Protein AF-A0A410RDP6-F1 (afdb_monomer_lite)

pLDDT: mean 96.13, std 4.35, range [76.94, 98.69]

Secondary structure (DSSP, 8-state):
--HHHHHHHHHHHHHHHHHHHHHHHHHHHHHHH-HHHHHHHHHHHHHS-TTSHHHHHHHHHHH-HHHHHHHHHHHHHHHHHHTTTHHHHHHHHHHHHT-

Foldseek 3Di:
DPPVVVVVVVVQQVLLVLLVVLLVVVLVVCVVVPVVVSVVSVVLPVVDDSSRSVVSLVVCCVVPVVVSVSSVVSSVVCCVPPVVPPVVVVVVVVVVVVD

Sequence (99 aa):
MDVKQIAKDTAKVMSSYLTYQAMRTVLAQLSETNPPVAYWLQSFSSKEKIQDGEAYLSALLQENPELAFRLMTVRQSLAEEVTEYLPEMVRSAIAQGNI

Organism: NCBI:txid2490860

Structure (mmCIF, N/CA/C/O backbone):
data_AF-A0A410RDP6-F1
#
_entry.id   AF-A0A410RDP6-F1
#
loop_
_atom_site.group_PDB
_atom_site.id
_atom_site.type_symbol
_atom_site.label_atom_id
_atom_site.label_alt_id
_atom_site.label_comp_id
_atom_site.label_asym_id
_atom_site.label_entity_id
_atom_site.label_seq_id
_atom_site.pdbx_PDB_ins_code
_atom_site.Cartn_x
_atom_site.Cartn_y
_atom_site.Cartn_z
_atom_site.occupancy
_atom_site.B_iso_or_equiv
_atom_site.auth_seq_id
_atom_site.auth_comp_id
_atom_site.auth_asym_id
_atom_site.auth_atom_id
_atom_site.pdbx_PDB_model_num
ATOM 1 N N . MET A 1 1 ? 6.757 -2.580 -29.030 1.00 76.94 1 MET A N 1
ATOM 2 C CA . MET A 1 1 ? 6.494 -2.694 -27.582 1.00 76.94 1 MET A CA 1
ATOM 3 C C . MET A 1 1 ? 6.159 -1.310 -27.064 1.00 76.94 1 MET A C 1
ATOM 5 O O . MET A 1 1 ? 6.983 -0.419 -27.228 1.00 76.94 1 MET A O 1
ATOM 9 N N . ASP A 1 2 ? 4.962 -1.105 -26.515 1.00 93.38 2 ASP A N 1
ATOM 10 C CA . ASP A 1 2 ? 4.609 0.180 -25.904 1.00 93.38 2 ASP A CA 1
ATOM 11 C C . ASP A 1 2 ? 5.156 0.227 -24.470 1.00 93.38 2 ASP A C 1
ATOM 13 O O . ASP A 1 2 ? 4.492 -0.148 -23.505 1.00 93.38 2 ASP A O 1
ATOM 17 N N . VAL A 1 3 ? 6.418 0.647 -24.350 1.00 95.31 3 VAL A N 1
ATOM 18 C CA . VAL A 1 3 ? 7.130 0.765 -23.065 1.00 95.31 3 VAL A CA 1
ATOM 19 C C . VAL A 1 3 ? 6.383 1.688 -22.102 1.00 95.31 3 VAL A C 1
ATOM 21 O O . VAL A 1 3 ? 6.380 1.452 -20.896 1.00 95.31 3 VAL A O 1
ATOM 24 N N . LYS A 1 4 ? 5.714 2.722 -22.625 1.00 95.44 4 LYS A N 1
ATOM 25 C CA . LYS A 1 4 ? 4.965 3.682 -21.815 1.00 95.44 4 LYS A CA 1
ATOM 26 C C . LYS A 1 4 ? 3.724 3.034 -21.211 1.00 95.44 4 LYS A C 1
ATOM 28 O O . LYS A 1 4 ? 3.437 3.275 -20.041 1.00 95.44 4 LYS A O 1
ATOM 33 N N . GLN A 1 5 ? 3.004 2.223 -21.983 1.00 96.38 5 GLN A N 1
ATOM 34 C CA . GLN A 1 5 ? 1.847 1.492 -21.472 1.00 96.38 5 GLN A CA 1
ATOM 35 C C . GLN A 1 5 ? 2.261 0.458 -20.418 1.00 96.38 5 GLN A C 1
ATOM 37 O O . GLN A 1 5 ? 1.699 0.450 -19.328 1.00 96.38 5 GLN A O 1
ATOM 42 N N . ILE A 1 6 ? 3.325 -0.310 -20.676 1.00 97.50 6 ILE A N 1
ATOM 43 C CA . ILE A 1 6 ? 3.863 -1.274 -19.702 1.00 97.50 6 ILE A CA 1
ATOM 44 C C . ILE A 1 6 ? 4.268 -0.570 -18.400 1.00 97.50 6 ILE A C 1
ATOM 46 O O . ILE A 1 6 ? 3.935 -1.042 -17.318 1.00 97.50 6 ILE A O 1
ATOM 50 N N . ALA A 1 7 ? 4.938 0.585 -18.478 1.00 96.62 7 ALA A N 1
ATOM 51 C CA . ALA A 1 7 ? 5.315 1.350 -17.290 1.00 96.62 7 ALA A CA 1
ATOM 52 C C . ALA A 1 7 ? 4.094 1.807 -16.470 1.00 96.62 7 ALA A C 1
ATOM 54 O O . ALA A 1 7 ? 4.123 1.742 -15.242 1.00 96.62 7 ALA A O 1
ATOM 55 N N . LYS A 1 8 ? 3.008 2.230 -17.132 1.00 97.31 8 LYS A N 1
ATOM 56 C CA . LYS A 1 8 ? 1.753 2.605 -16.458 1.00 97.31 8 LYS A CA 1
ATOM 57 C C . LYS A 1 8 ? 1.100 1.418 -15.758 1.00 97.31 8 LYS A C 1
ATOM 59 O O . LYS A 1 8 ? 0.687 1.547 -14.607 1.00 97.31 8 LYS A O 1
ATOM 64 N N . ASP A 1 9 ? 1.026 0.278 -16.434 1.00 96.62 9 ASP A N 1
ATOM 65 C CA . ASP A 1 9 ? 0.413 -0.927 -15.876 1.00 96.62 9 ASP A CA 1
ATOM 66 C C . ASP A 1 9 ? 1.223 -1.439 -14.674 1.00 96.62 9 ASP A C 1
ATOM 68 O O . ASP A 1 9 ? 0.656 -1.729 -13.619 1.00 96.62 9 ASP A O 1
ATOM 72 N N . THR A 1 10 ? 2.556 -1.422 -14.771 1.00 96.69 10 THR A N 1
ATOM 73 C CA . THR A 1 10 ? 3.458 -1.731 -13.651 1.00 96.69 10 THR A CA 1
ATOM 74 C C . THR A 1 10 ? 3.268 -0.765 -12.481 1.00 96.69 10 THR A C 1
ATOM 76 O O . THR A 1 10 ? 3.180 -1.207 -11.335 1.00 96.69 10 THR A O 1
ATOM 79 N N . ALA A 1 11 ? 3.140 0.541 -12.738 1.00 96.62 11 ALA A N 1
ATOM 80 C CA . ALA A 1 11 ? 2.895 1.527 -11.686 1.00 96.62 11 ALA A CA 1
ATOM 81 C C . ALA A 1 11 ? 1.565 1.275 -10.951 1.00 96.62 11 ALA A C 1
ATOM 83 O O . ALA A 1 11 ? 1.510 1.401 -9.726 1.00 96.62 11 ALA A O 1
ATOM 84 N N . LYS A 1 12 ? 0.510 0.849 -11.663 1.00 96.44 12 LYS A N 1
ATOM 85 C CA . LYS A 1 12 ? -0.775 0.473 -11.048 1.00 96.44 12 LYS A CA 1
ATOM 86 C C . LYS A 1 12 ? -0.630 -0.736 -10.117 1.00 96.44 12 LYS A C 1
ATOM 88 O O . LYS A 1 12 ? -1.161 -0.725 -9.002 1.00 96.44 12 LYS A O 1
ATOM 93 N N . VAL A 1 13 ? 0.109 -1.759 -10.551 1.00 96.56 13 VAL A N 1
ATOM 94 C CA . VAL A 1 13 ? 0.393 -2.948 -9.729 1.00 96.56 13 VAL A CA 1
ATOM 95 C C . VAL A 1 13 ? 1.192 -2.562 -8.486 1.00 96.56 13 VAL A C 1
ATOM 97 O O . VAL A 1 13 ? 0.819 -2.938 -7.376 1.00 96.56 13 VAL A O 1
ATOM 100 N N . MET A 1 14 ? 2.244 -1.758 -8.649 1.00 97.00 14 MET A N 1
ATOM 101 C CA . MET A 1 14 ? 3.056 -1.275 -7.531 1.00 97.00 14 MET A CA 1
ATOM 102 C C . MET A 1 14 ? 2.235 -0.465 -6.527 1.00 97.00 14 MET A C 1
ATOM 104 O O . MET A 1 14 ? 2.336 -0.708 -5.329 1.00 97.00 14 MET A O 1
ATOM 108 N N . SER A 1 15 ? 1.387 0.453 -6.992 1.00 97.19 15 SER A N 1
ATOM 109 C CA . SER A 1 15 ? 0.516 1.251 -6.121 1.00 97.19 15 SER A CA 1
ATOM 110 C C . SER A 1 15 ? -0.448 0.377 -5.303 1.00 97.19 15 SER A C 1
ATOM 112 O O . SER A 1 15 ? -0.599 0.566 -4.090 1.00 97.19 15 SER A O 1
ATOM 114 N N . SER A 1 16 ? -1.035 -0.650 -5.926 1.00 97.25 16 SER A N 1
ATOM 115 C CA . SER A 1 16 ? -1.901 -1.608 -5.223 1.00 97.25 16 SER A CA 1
ATOM 116 C C . SER A 1 16 ? -1.116 -2.433 -4.200 1.00 97.25 16 SER A C 1
ATOM 118 O O . SER A 1 16 ? -1.559 -2.609 -3.066 1.00 97.25 16 SER A O 1
ATOM 120 N N . TYR A 1 17 ? 0.099 -2.864 -4.548 1.00 97.06 17 TYR A N 1
ATOM 121 C CA . TYR A 1 17 ? 0.964 -3.590 -3.622 1.00 97.06 17 TYR A CA 1
ATOM 122 C C . TYR A 1 17 ? 1.413 -2.732 -2.429 1.00 97.06 17 TYR A C 1
ATOM 124 O O . TYR A 1 17 ? 1.403 -3.206 -1.295 1.00 97.06 17 TYR A O 1
ATOM 132 N N . LEU A 1 18 ? 1.734 -1.454 -2.645 1.00 97.94 18 LEU A N 1
ATOM 133 C CA . LEU A 1 18 ? 2.047 -0.521 -1.558 1.00 97.94 18 LEU A CA 1
ATOM 134 C C . LEU A 1 18 ? 0.831 -0.237 -0.671 1.00 97.94 18 LEU A C 1
ATOM 136 O O . LEU A 1 18 ? 0.983 -0.076 0.537 1.00 97.94 18 LEU A O 1
ATOM 140 N N . THR A 1 19 ? -0.381 -0.264 -1.228 1.00 98.31 19 THR A N 1
ATOM 141 C CA . THR A 1 19 ? -1.621 -0.194 -0.437 1.00 98.31 19 THR A CA 1
ATOM 142 C C . THR A 1 19 ? -1.771 -1.423 0.468 1.00 98.31 19 THR A C 1
ATOM 144 O O . THR A 1 19 ? -2.098 -1.287 1.647 1.00 98.31 19 THR A O 1
ATOM 147 N N . TYR A 1 20 ? -1.451 -2.620 -0.035 1.00 97.44 20 TYR A N 1
ATOM 148 C CA . TYR A 1 20 ? -1.386 -3.830 0.789 1.00 97.44 20 TYR A CA 1
ATOM 149 C C . TYR A 1 20 ? -0.320 -3.734 1.889 1.00 97.44 20 TYR A C 1
ATOM 151 O O . TYR A 1 20 ? -0.602 -4.064 3.042 1.00 97.44 20 TYR A O 1
ATOM 159 N N . GLN A 1 21 ? 0.880 -3.241 1.571 1.00 98.06 21 GLN A N 1
ATOM 160 C CA . GLN A 1 21 ? 1.933 -3.039 2.573 1.00 98.06 21 GLN A CA 1
ATOM 161 C C . GLN A 1 21 ? 1.510 -2.030 3.648 1.00 98.06 21 GLN A C 1
ATOM 163 O O . GLN A 1 21 ? 1.682 -2.295 4.835 1.00 98.06 21 GLN A O 1
ATOM 168 N N . ALA A 1 22 ? 0.857 -0.931 3.266 1.00 98.38 22 ALA A N 1
ATOM 169 C CA . ALA A 1 22 ? 0.309 0.033 4.215 1.00 98.38 22 ALA A CA 1
ATOM 170 C C . ALA A 1 22 ? -0.737 -0.595 5.147 1.00 98.38 22 ALA A C 1
ATOM 172 O O . ALA A 1 22 ? -0.683 -0.383 6.359 1.00 98.38 22 ALA A O 1
ATOM 173 N N . MET A 1 23 ? -1.647 -1.416 4.608 1.00 97.81 23 MET A N 1
ATOM 174 C CA . MET A 1 23 ? -2.606 -2.179 5.413 1.00 97.81 23 MET A CA 1
ATOM 175 C C . MET A 1 23 ? -1.889 -3.078 6.427 1.00 97.81 23 MET A C 1
ATOM 177 O O . MET A 1 23 ? -2.238 -3.058 7.606 1.00 97.81 23 MET A O 1
ATOM 181 N N . ARG A 1 24 ? -0.855 -3.817 6.004 1.00 97.75 24 ARG A N 1
ATOM 182 C CA . ARG A 1 24 ? -0.062 -4.691 6.885 1.00 97.75 24 ARG A CA 1
ATOM 183 C C . ARG A 1 24 ? 0.630 -3.908 8.002 1.00 97.75 24 ARG A C 1
ATOM 185 O O . ARG A 1 24 ? 0.592 -4.349 9.150 1.00 97.75 24 ARG A O 1
ATOM 192 N N . THR A 1 25 ? 1.208 -2.752 7.684 1.00 98.25 25 THR A N 1
ATOM 193 C CA . THR A 1 25 ? 1.845 -1.856 8.660 1.00 98.25 25 THR A CA 1
ATOM 194 C C . THR A 1 25 ? 0.838 -1.343 9.685 1.00 98.25 25 THR A C 1
ATOM 196 O O . THR A 1 25 ? 1.072 -1.436 10.889 1.00 98.25 25 THR A O 1
ATOM 199 N N . VAL A 1 26 ? -0.316 -0.851 9.229 1.00 98.25 26 VAL A 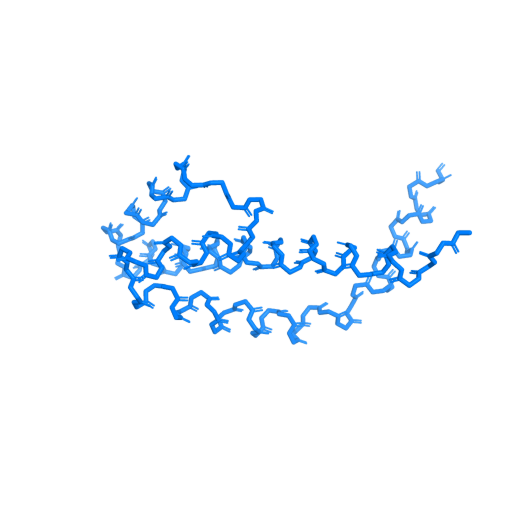N 1
ATOM 200 C CA . VAL A 1 26 ? -1.373 -0.346 10.118 1.00 98.25 26 VAL A CA 1
ATOM 201 C C . VAL A 1 26 ? -1.953 -1.465 10.979 1.00 98.25 26 VAL A C 1
ATOM 203 O O . VAL A 1 26 ? -2.170 -1.262 12.172 1.00 98.25 26 VAL A O 1
ATOM 206 N N . LEU A 1 27 ? -2.149 -2.658 10.415 1.00 98.19 27 LEU A N 1
ATOM 207 C CA . LEU A 1 27 ? -2.618 -3.827 11.151 1.00 98.19 27 LEU A CA 1
ATOM 208 C C . LEU A 1 27 ? -1.654 -4.214 12.280 1.00 98.19 27 LEU A C 1
ATOM 210 O O . LEU A 1 27 ? -2.108 -4.483 13.391 1.00 98.19 27 LEU A O 1
ATOM 214 N N . ALA A 1 28 ? -0.343 -4.211 12.024 1.00 98.38 28 ALA A N 1
ATOM 215 C CA . ALA A 1 28 ? 0.665 -4.492 13.046 1.00 98.38 28 ALA A CA 1
ATOM 216 C C . ALA A 1 28 ? 0.607 -3.458 14.184 1.00 98.38 28 ALA A C 1
ATOM 218 O O . ALA A 1 28 ? 0.457 -3.829 15.345 1.00 98.38 28 ALA A O 1
ATOM 219 N N . GLN A 1 29 ? 0.588 -2.165 13.845 1.00 98.19 29 GLN A N 1
ATOM 220 C CA . GLN A 1 29 ? 0.470 -1.081 14.829 1.00 98.19 29 GLN A CA 1
ATOM 221 C C . GLN A 1 29 ? -0.814 -1.193 15.669 1.00 98.19 29 GLN A C 1
ATOM 223 O O . GLN A 1 29 ? -0.801 -0.980 16.880 1.00 98.19 29 GLN A O 1
ATOM 228 N N . LEU A 1 30 ? -1.946 -1.521 15.040 1.00 98.38 30 LEU A N 1
ATOM 229 C CA . LEU A 1 30 ? -3.221 -1.721 15.733 1.00 98.38 30 LEU A CA 1
ATOM 230 C C . LEU A 1 30 ? -3.221 -2.982 16.594 1.00 98.38 30 LEU A C 1
ATOM 232 O O . LEU A 1 30 ? -3.861 -2.991 17.635 1.00 98.38 30 LEU A O 1
ATOM 236 N N . SER A 1 31 ? -2.510 -4.035 16.201 1.00 97.88 31 SER A N 1
ATOM 237 C CA . SER A 1 31 ? -2.435 -5.260 17.007 1.00 97.88 31 SER A CA 1
ATOM 238 C C . SER A 1 31 ? -1.787 -5.000 18.369 1.00 97.88 31 SER A C 1
ATOM 240 O O . SER A 1 31 ? -2.130 -5.660 19.345 1.00 97.88 31 SER A O 1
ATOM 242 N N . GLU A 1 32 ? -0.903 -4.005 18.447 1.00 97.94 32 GLU A N 1
ATOM 243 C CA . GLU A 1 32 ? -0.254 -3.575 19.687 1.00 97.94 32 GLU A CA 1
ATOM 244 C C . GLU A 1 32 ? -1.070 -2.524 20.457 1.00 97.94 32 GLU A C 1
ATOM 246 O O . GLU A 1 32 ? -1.080 -2.525 21.685 1.00 97.94 32 GLU A O 1
ATOM 251 N N . THR A 1 33 ? -1.762 -1.623 19.751 1.00 98.06 33 THR A N 1
ATOM 252 C CA . THR A 1 33 ? -2.390 -0.431 20.359 1.00 98.06 33 THR A CA 1
ATOM 253 C C . THR A 1 33 ? -3.907 -0.521 20.519 1.00 98.06 33 THR A C 1
ATOM 255 O O . THR A 1 33 ? -4.471 0.100 21.417 1.00 98.06 33 THR A O 1
ATOM 258 N N . ASN A 1 34 ? -4.587 -1.275 19.656 1.00 97.94 34 ASN A N 1
ATOM 259 C CA . ASN A 1 34 ? -6.038 -1.451 19.650 1.00 97.94 34 ASN A CA 1
ATOM 260 C C . ASN A 1 34 ? -6.442 -2.794 18.987 1.00 97.94 34 ASN A C 1
ATOM 262 O O . ASN A 1 34 ? -6.920 -2.813 17.843 1.00 97.94 34 ASN A O 1
ATOM 266 N N . PRO A 1 35 ? -6.262 -3.932 19.691 1.00 97.88 35 PRO A N 1
ATOM 267 C CA . PRO A 1 35 ? -6.492 -5.268 19.134 1.00 97.88 35 PRO A CA 1
ATOM 268 C C . PRO A 1 35 ? -7.895 -5.507 18.540 1.00 97.88 35 PRO A C 1
ATOM 270 O O . PRO A 1 35 ? -7.982 -6.155 17.495 1.00 97.88 35 PRO A O 1
ATOM 273 N N . PRO A 1 36 ? -9.001 -4.984 19.116 1.00 98.06 36 PRO A N 1
ATOM 274 C CA . PRO A 1 36 ? -10.325 -5.117 18.503 1.00 98.06 36 PRO A CA 1
ATOM 275 C C . PRO A 1 36 ? -10.414 -4.503 17.100 1.00 98.06 36 PRO A C 1
ATOM 277 O O . PRO A 1 36 ? -10.973 -5.116 16.190 1.00 98.06 36 PRO A O 1
ATOM 280 N N . VAL A 1 37 ? -9.825 -3.320 16.896 1.00 98.00 37 VAL A N 1
ATOM 281 C CA . VAL A 1 37 ? -9.806 -2.664 15.578 1.00 98.00 37 VAL A CA 1
ATOM 282 C C . VAL A 1 37 ? -8.878 -3.405 14.616 1.00 98.00 37 VAL A C 1
ATOM 284 O O . VAL A 1 37 ? -9.204 -3.533 13.437 1.00 98.00 37 VAL A O 1
ATOM 287 N N . ALA A 1 38 ? -7.766 -3.960 15.106 1.00 98.25 38 ALA A N 1
ATOM 288 C CA . ALA A 1 38 ? -6.899 -4.823 14.304 1.00 98.25 38 ALA A CA 1
ATOM 289 C C . ALA A 1 38 ? -7.660 -6.047 13.768 1.00 98.25 38 ALA A C 1
ATOM 291 O O . ALA A 1 38 ? -7.621 -6.332 12.571 1.00 98.25 38 ALA A O 1
ATOM 292 N N . TYR A 1 39 ? -8.413 -6.729 14.635 1.00 97.81 39 TYR A N 1
ATOM 293 C CA . TYR A 1 39 ? -9.234 -7.875 14.246 1.00 97.81 39 TYR A CA 1
ATOM 294 C C . TYR A 1 39 ? -10.306 -7.498 13.214 1.00 97.81 39 TYR A C 1
ATOM 296 O O . TYR A 1 39 ? -10.525 -8.230 12.243 1.00 97.81 39 TYR A O 1
ATOM 304 N N . TRP A 1 40 ? -10.947 -6.338 13.383 1.00 98.06 40 TRP A N 1
ATOM 305 C CA . TRP A 1 40 ? -11.907 -5.823 12.408 1.00 98.06 40 TRP A CA 1
ATOM 306 C C . TRP A 1 40 ? -11.247 -5.564 11.047 1.00 98.06 40 TRP A C 1
ATOM 308 O O . TRP A 1 40 ? -11.732 -6.065 10.034 1.00 98.06 40 TRP A O 1
ATOM 318 N N . LEU A 1 41 ? -10.102 -4.870 11.020 1.00 97.31 41 LEU A N 1
ATOM 319 C CA . LEU A 1 41 ? -9.366 -4.569 9.786 1.00 97.31 41 LEU A CA 1
ATOM 320 C C . LEU A 1 41 ? -8.904 -5.846 9.075 1.00 97.31 41 LEU A C 1
ATOM 322 O O . LEU A 1 41 ? -9.011 -5.950 7.852 1.00 97.31 41 LEU A O 1
ATOM 326 N N . GLN A 1 42 ? -8.426 -6.837 9.831 1.00 96.06 42 GLN A N 1
ATOM 327 C CA . GLN A 1 42 ? -8.066 -8.147 9.292 1.00 96.06 42 GLN A CA 1
ATOM 328 C C . GLN A 1 42 ? -9.281 -8.845 8.670 1.00 96.06 42 GLN A C 1
ATOM 330 O O . GLN A 1 42 ? -9.194 -9.373 7.561 1.00 96.06 42 GLN A O 1
ATOM 335 N N . SER A 1 43 ? -10.421 -8.822 9.363 1.00 95.88 43 SER A N 1
ATOM 336 C CA . SER A 1 43 ? -11.663 -9.437 8.893 1.00 95.88 43 SER A CA 1
ATOM 337 C C . SER A 1 43 ? -12.186 -8.763 7.624 1.00 95.88 43 SER A C 1
ATOM 339 O O . SER A 1 43 ? -12.533 -9.462 6.672 1.00 95.88 43 SER A O 1
ATOM 341 N N . PHE A 1 44 ? -12.182 -7.429 7.572 1.00 96.19 44 PHE A N 1
ATOM 342 C CA . PHE A 1 44 ? -12.506 -6.648 6.375 1.00 96.19 44 PHE A CA 1
ATOM 343 C C . PHE A 1 44 ? -11.587 -7.032 5.202 1.00 96.19 44 PHE A C 1
ATOM 345 O O . PHE A 1 44 ? -12.055 -7.455 4.146 1.00 96.19 44 PHE A O 1
ATOM 352 N N . SER A 1 45 ? -10.270 -7.022 5.434 1.00 93.88 45 SER A N 1
ATOM 353 C CA . SER A 1 45 ? -9.253 -7.320 4.412 1.00 93.88 45 SER A CA 1
ATOM 354 C C . SER A 1 45 ? -9.263 -8.769 3.916 1.00 93.88 45 SER A C 1
ATOM 356 O O . SER A 1 45 ? -8.713 -9.058 2.859 1.00 93.88 45 SER A O 1
ATOM 358 N N . SER A 1 46 ? -9.844 -9.700 4.677 1.00 90.44 46 SER A N 1
ATOM 359 C CA . SER A 1 46 ? -10.003 -11.097 4.249 1.00 90.44 46 SER A CA 1
ATOM 360 C C . SER A 1 46 ? -11.163 -11.300 3.269 1.00 90.44 46 SER A C 1
ATOM 362 O O . SER A 1 46 ? -11.156 -12.263 2.503 1.00 90.44 46 SER A O 1
ATOM 364 N N . LYS A 1 47 ? -12.156 -10.402 3.294 1.00 84.50 47 LYS A N 1
ATOM 365 C CA . LYS A 1 47 ? -13.342 -10.441 2.430 1.00 84.50 47 LYS A CA 1
ATOM 366 C C . LYS A 1 47 ? -13.132 -9.615 1.166 1.00 84.50 47 LYS A C 1
ATOM 368 O O . LYS A 1 47 ? -13.479 -10.066 0.077 1.00 84.50 47 LYS A O 1
ATOM 373 N N . GLU A 1 48 ? -12.528 -8.439 1.317 1.00 78.69 48 GLU A N 1
ATOM 374 C CA . GLU A 1 48 ? -12.259 -7.522 0.215 1.00 78.69 48 GLU A CA 1
ATOM 375 C C . GLU A 1 48 ? -10.953 -7.863 -0.509 1.00 78.69 48 GLU A C 1
ATOM 377 O O . GLU A 1 48 ? -9.897 -8.062 0.095 1.00 78.69 48 GLU A O 1
ATOM 382 N N . LYS A 1 49 ? -10.997 -7.912 -1.845 1.00 77.94 49 LYS A N 1
ATOM 383 C CA . LYS A 1 49 ? -9.807 -8.204 -2.652 1.00 77.94 49 LYS A CA 1
ATOM 384 C C . LYS A 1 49 ? -8.904 -6.978 -2.728 1.00 77.94 49 LYS A C 1
ATOM 386 O O . LYS A 1 49 ? -9.121 -6.094 -3.547 1.00 77.94 49 LYS A O 1
ATOM 391 N N . ILE A 1 50 ? -7.795 -6.999 -1.995 1.00 81.06 50 ILE A N 1
ATOM 392 C CA . ILE A 1 50 ? -6.768 -5.941 -2.042 1.00 81.06 50 ILE A CA 1
ATOM 393 C C . ILE A 1 50 ? -5.945 -5.896 -3.348 1.00 81.06 50 ILE A C 1
ATOM 395 O O . ILE A 1 50 ? -4.989 -5.135 -3.467 1.00 81.06 50 ILE A O 1
ATOM 399 N N . GLN A 1 51 ? -6.294 -6.723 -4.340 1.00 83.38 51 GLN A N 1
ATOM 400 C CA . GLN A 1 51 ? -5.633 -6.750 -5.650 1.00 83.38 51 GLN A CA 1
ATOM 401 C C . GLN A 1 51 ? -5.780 -5.420 -6.400 1.00 83.38 51 GLN A C 1
ATOM 403 O O . GLN A 1 51 ? -4.872 -5.040 -7.135 1.00 83.38 51 GLN A O 1
ATOM 408 N N . ASP A 1 52 ? -6.899 -4.718 -6.198 1.00 92.81 52 ASP A N 1
ATOM 409 C CA . ASP A 1 52 ? -7.078 -3.334 -6.629 1.00 92.81 52 ASP A CA 1
ATOM 410 C C . ASP A 1 52 ? -7.081 -2.434 -5.387 1.00 92.81 52 ASP A C 1
ATOM 412 O O . ASP A 1 52 ? -8.051 -2.395 -4.625 1.00 92.81 52 ASP A O 1
ATOM 416 N N . GLY A 1 53 ? -5.960 -1.742 -5.158 1.00 94.75 53 GLY A N 1
ATOM 417 C CA . GLY A 1 53 ? -5.779 -0.910 -3.969 1.00 94.75 53 GLY A CA 1
ATOM 418 C C . GLY A 1 53 ? -6.757 0.266 -3.892 1.00 94.75 53 GLY A C 1
ATOM 419 O O . GLY A 1 53 ? -7.167 0.642 -2.796 1.00 94.75 53 GLY A O 1
ATOM 420 N N . GLU A 1 54 ? -7.173 0.820 -5.033 1.00 96.06 54 GLU A N 1
ATOM 421 C CA . GLU A 1 54 ? -8.108 1.952 -5.069 1.00 96.06 54 GLU A CA 1
ATOM 422 C C . GLU A 1 54 ? -9.535 1.502 -4.749 1.00 96.06 54 GLU A C 1
ATOM 424 O O . GLU A 1 54 ? -10.236 2.152 -3.967 1.00 96.06 54 GLU A O 1
ATOM 429 N N . ALA A 1 55 ? -9.956 0.357 -5.296 1.00 95.56 55 ALA A N 1
ATOM 430 C CA . ALA A 1 55 ? -11.248 -0.236 -4.959 1.00 95.56 55 ALA A CA 1
ATOM 431 C C . ALA A 1 55 ? -11.314 -0.616 -3.471 1.00 95.56 55 ALA A C 1
ATOM 433 O O . ALA A 1 55 ? -12.291 -0.292 -2.795 1.00 95.56 55 ALA A O 1
ATOM 434 N N . TYR A 1 56 ? -10.244 -1.221 -2.945 1.00 97.12 56 TYR A N 1
ATOM 435 C CA . TYR A 1 56 ? -10.123 -1.569 -1.529 1.00 97.12 56 TYR A CA 1
ATOM 436 C C . TYR A 1 56 ? -10.252 -0.340 -0.613 1.00 97.12 56 TYR A C 1
ATOM 438 O O . TYR A 1 56 ? -11.027 -0.362 0.342 1.00 97.12 56 TYR A O 1
ATOM 446 N N . LEU A 1 57 ? -9.538 0.755 -0.907 1.00 97.44 57 LEU A N 1
ATOM 447 C CA . LEU A 1 57 ? -9.636 1.988 -0.116 1.00 97.44 57 LEU A CA 1
ATOM 448 C C . LEU A 1 57 ? -11.012 2.640 -0.223 1.00 97.44 57 LEU A C 1
ATOM 450 O O . LEU A 1 57 ? -11.495 3.185 0.764 1.00 97.44 57 LEU A O 1
ATOM 454 N N . SER A 1 58 ? -11.647 2.568 -1.392 1.00 97.25 58 SER A N 1
ATOM 455 C CA . SER A 1 58 ? -13.001 3.091 -1.590 1.00 97.25 58 SER A CA 1
ATOM 456 C C . SER A 1 58 ? -14.027 2.332 -0.747 1.00 97.25 58 SER A C 1
ATOM 458 O O . SER A 1 58 ? -14.875 2.962 -0.120 1.00 97.25 58 SER A O 1
ATOM 460 N N . ALA A 1 59 ? -13.928 1.000 -0.681 1.00 97.12 59 ALA A N 1
ATOM 461 C CA . ALA A 1 59 ? -14.762 0.179 0.196 1.00 97.12 59 ALA A CA 1
ATOM 462 C C . ALA A 1 59 ? -14.474 0.471 1.679 1.00 97.12 59 ALA A C 1
ATOM 464 O O . ALA A 1 59 ? -15.395 0.697 2.463 1.00 97.12 59 ALA A O 1
ATOM 465 N N . LEU A 1 60 ? -13.194 0.570 2.056 1.00 97.56 60 LEU A N 1
ATOM 466 C CA . LEU A 1 60 ? -12.801 0.876 3.431 1.00 97.56 60 LEU A CA 1
ATOM 467 C C . LEU A 1 60 ? -13.292 2.259 3.869 1.00 97.56 60 LEU A C 1
ATOM 469 O O . LEU A 1 60 ? -13.728 2.414 5.001 1.00 97.56 60 LEU A O 1
ATOM 473 N N . LEU A 1 61 ? -13.266 3.253 2.980 1.00 98.00 61 LEU A N 1
ATOM 474 C CA . LEU A 1 61 ? -13.748 4.606 3.254 1.00 98.00 61 LEU A CA 1
ATOM 475 C C . LEU A 1 61 ? -15.254 4.636 3.551 1.00 98.00 61 LEU A C 1
ATOM 477 O O . LEU A 1 61 ? -15.695 5.484 4.320 1.00 98.00 61 LEU A O 1
ATOM 481 N N . GLN A 1 62 ? -16.036 3.721 2.971 1.00 97.69 62 GLN A N 1
ATOM 482 C CA . GLN A 1 62 ? -17.475 3.624 3.234 1.00 97.69 62 GLN A CA 1
ATOM 483 C C . GLN A 1 62 ? -17.776 3.023 4.612 1.00 97.69 62 GLN A C 1
ATOM 485 O O . GLN A 1 62 ? -18.728 3.451 5.261 1.00 97.69 62 GLN A O 1
ATOM 490 N N . GLU A 1 63 ? -16.976 2.056 5.068 1.00 97.56 63 GLU A N 1
ATOM 491 C CA . GLU A 1 63 ? -17.200 1.377 6.352 1.00 97.56 63 GLU A CA 1
ATOM 492 C C . GLU A 1 63 ? -16.472 2.038 7.529 1.00 97.56 63 GLU A C 1
ATOM 494 O O . GLU A 1 63 ? -17.012 2.131 8.631 1.00 97.56 63 GLU A O 1
ATOM 499 N N . ASN A 1 64 ? -15.238 2.492 7.314 1.00 97.69 64 ASN A N 1
ATOM 500 C CA . ASN A 1 64 ? -14.389 3.097 8.331 1.00 97.69 64 ASN A CA 1
ATOM 501 C C . ASN A 1 64 ? -13.468 4.178 7.724 1.00 97.69 64 ASN A C 1
ATOM 503 O O . ASN A 1 64 ? -12.311 3.904 7.373 1.00 97.69 64 ASN A O 1
ATOM 507 N N . PRO A 1 65 ? -13.955 5.431 7.633 1.00 97.94 65 PRO A N 1
ATOM 508 C CA . PRO A 1 65 ? -13.201 6.533 7.045 1.00 97.94 65 PRO A CA 1
ATOM 509 C C . PRO A 1 65 ? -11.855 6.808 7.717 1.00 97.94 65 PRO A C 1
ATOM 511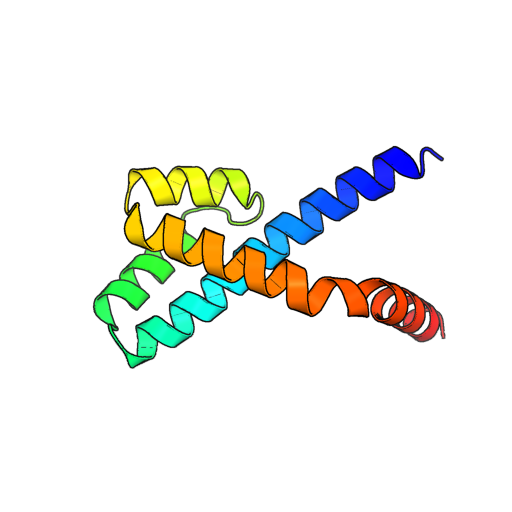 O O . PRO A 1 65 ? -10.878 7.121 7.040 1.00 97.94 65 PRO A O 1
ATOM 514 N N . GLU A 1 66 ? -11.780 6.671 9.042 1.00 98.06 66 GLU A N 1
ATOM 515 C CA . GLU A 1 66 ? -10.555 6.927 9.801 1.00 98.06 66 GLU A CA 1
ATOM 516 C C . GLU A 1 66 ? -9.432 5.966 9.388 1.00 98.06 66 GLU A C 1
ATOM 518 O O . GLU A 1 66 ? -8.311 6.396 9.097 1.00 98.06 66 GLU A O 1
ATOM 523 N N . LEU A 1 67 ? -9.737 4.667 9.286 1.00 98.12 67 LEU A N 1
ATOM 524 C CA . LEU A 1 67 ? -8.769 3.676 8.818 1.00 98.12 67 LEU A CA 1
ATOM 525 C C . LEU A 1 67 ? -8.394 3.892 7.352 1.00 98.12 67 LEU A C 1
ATOM 527 O O . LEU A 1 67 ? -7.218 3.757 7.013 1.00 98.12 67 LEU A O 1
ATOM 531 N N . ALA A 1 68 ? -9.348 4.265 6.495 1.00 98.38 68 ALA A N 1
ATOM 532 C CA . ALA A 1 68 ? -9.058 4.576 5.098 1.00 98.38 68 ALA A CA 1
ATOM 533 C C . ALA A 1 68 ? -8.042 5.720 4.973 1.00 98.38 68 ALA A C 1
ATOM 535 O O . ALA A 1 68 ? -7.021 5.557 4.302 1.00 98.38 68 ALA A O 1
ATOM 536 N N . PHE A 1 69 ? -8.258 6.837 5.675 1.00 98.69 69 PHE A N 1
ATOM 537 C CA . PHE A 1 69 ? -7.317 7.960 5.667 1.00 98.69 69 PHE A CA 1
ATOM 538 C C . PHE A 1 69 ? -5.956 7.577 6.242 1.00 98.69 69 PHE A C 1
ATOM 540 O O . PHE A 1 69 ? -4.926 7.926 5.665 1.00 98.69 69 PHE A O 1
ATOM 547 N N . ARG A 1 70 ? -5.924 6.795 7.328 1.00 98.44 70 ARG A N 1
ATOM 548 C CA . ARG A 1 70 ? -4.663 6.294 7.887 1.00 98.44 70 ARG A CA 1
ATOM 549 C C . ARG A 1 70 ? -3.880 5.468 6.865 1.00 98.44 70 ARG A C 1
ATOM 551 O O . ARG A 1 70 ? -2.675 5.667 6.724 1.00 98.44 70 ARG A O 1
ATOM 558 N N . LEU A 1 71 ? -4.542 4.573 6.130 1.00 98.19 71 LEU A N 1
ATOM 559 C CA . LEU A 1 71 ? -3.897 3.776 5.083 1.00 98.19 71 LEU A CA 1
ATOM 560 C C . LEU A 1 71 ? -3.422 4.643 3.909 1.00 98.19 71 LEU A C 1
ATOM 562 O O . LEU A 1 71 ? -2.347 4.378 3.373 1.00 98.19 71 LEU A O 1
ATOM 566 N N . MET A 1 72 ? -4.177 5.678 3.528 1.00 98.62 72 MET A N 1
ATOM 567 C CA . MET A 1 72 ? -3.772 6.628 2.484 1.00 98.62 72 MET A CA 1
ATOM 568 C C . MET A 1 72 ? -2.489 7.380 2.859 1.00 98.62 72 MET A C 1
ATOM 570 O O . MET A 1 72 ? -1.586 7.489 2.032 1.00 98.62 72 MET A O 1
ATOM 574 N N . THR A 1 73 ? -2.364 7.826 4.110 1.00 98.69 73 THR A N 1
ATOM 575 C CA . THR A 1 73 ? -1.141 8.477 4.599 1.00 98.69 73 THR A CA 1
ATOM 576 C C . THR A 1 73 ? 0.036 7.507 4.622 1.00 98.69 73 THR A C 1
ATOM 578 O O . THR A 1 73 ? 1.110 7.817 4.109 1.00 98.69 73 THR A O 1
ATOM 581 N N . VAL A 1 74 ? -0.160 6.302 5.170 1.00 98.62 74 VAL A N 1
ATOM 582 C CA . VAL A 1 74 ? 0.921 5.310 5.275 1.00 98.62 74 VAL A CA 1
ATOM 583 C C . VAL A 1 74 ? 1.387 4.852 3.893 1.00 98.62 74 VAL A C 1
ATOM 585 O O . VAL A 1 74 ? 2.588 4.774 3.662 1.00 98.62 74 VAL A O 1
ATOM 588 N N . ARG A 1 75 ? 0.482 4.590 2.938 1.00 98.44 75 ARG A N 1
ATOM 589 C CA . ARG A 1 75 ? 0.895 4.171 1.585 1.00 98.44 75 ARG A CA 1
ATOM 590 C C . ARG A 1 75 ? 1.646 5.269 0.835 1.00 98.44 75 ARG A C 1
ATOM 592 O O . ARG A 1 75 ? 2.501 4.941 0.018 1.00 98.44 75 ARG A O 1
ATOM 599 N N . GLN A 1 76 ? 1.324 6.540 1.091 1.00 98.62 76 GLN A N 1
ATOM 600 C CA . GLN A 1 76 ? 2.038 7.666 0.498 1.00 98.62 76 GLN A CA 1
ATOM 601 C C . GLN A 1 76 ? 3.468 7.746 1.044 1.00 98.62 76 GLN A C 1
ATOM 603 O O . GLN A 1 76 ? 4.399 7.751 0.247 1.00 98.62 76 GLN A O 1
ATOM 608 N N . SER A 1 77 ? 3.644 7.714 2.370 1.00 98.31 77 SER A N 1
ATOM 609 C CA . SER A 1 77 ? 4.978 7.685 2.998 1.00 98.31 77 SER A CA 1
ATOM 610 C C . SER A 1 77 ? 5.795 6.484 2.515 1.00 98.31 77 SER A C 1
ATOM 612 O O . SER A 1 77 ? 6.930 6.652 2.085 1.00 98.31 77 SER A O 1
ATOM 614 N N . LEU A 1 78 ? 5.192 5.289 2.440 1.00 98.06 78 LEU A N 1
ATOM 615 C CA . LEU A 1 78 ? 5.865 4.122 1.865 1.00 98.06 78 LEU A CA 1
ATOM 616 C C . LEU A 1 78 ? 6.291 4.361 0.413 1.00 98.06 78 LEU A C 1
ATOM 618 O O . LEU A 1 78 ? 7.395 3.986 0.042 1.00 98.06 78 LEU A O 1
ATOM 622 N N . ALA A 1 79 ? 5.442 4.959 -0.425 1.00 98.12 79 ALA A N 1
ATOM 623 C CA . ALA A 1 79 ? 5.800 5.236 -1.813 1.00 98.12 79 ALA A CA 1
ATOM 624 C C . ALA A 1 79 ? 6.982 6.212 -1.918 1.00 98.12 79 ALA A C 1
ATOM 626 O O . ALA A 1 79 ? 7.892 5.967 -2.709 1.00 98.12 79 ALA A O 1
ATOM 627 N N . GLU A 1 80 ? 6.988 7.274 -1.116 1.00 97.62 80 GLU A N 1
ATOM 628 C CA . GLU A 1 80 ? 8.085 8.246 -1.055 1.00 97.62 80 GLU A CA 1
ATOM 629 C C . GLU A 1 80 ? 9.391 7.581 -0.595 1.00 97.62 80 GLU A C 1
ATOM 631 O O . GLU A 1 80 ? 10.435 7.789 -1.203 1.00 97.62 80 GLU A O 1
ATOM 636 N N . GLU A 1 81 ? 9.325 6.709 0.410 1.00 96.31 81 GLU A N 1
ATOM 637 C CA . GLU A 1 81 ? 10.504 6.053 0.977 1.00 96.31 81 GLU A CA 1
ATOM 638 C C . GLU A 1 81 ? 11.040 4.913 0.106 1.00 96.31 81 GLU A C 1
ATOM 640 O O . GLU A 1 81 ? 12.251 4.766 -0.030 1.00 96.31 81 GLU A O 1
ATOM 645 N N . VAL A 1 82 ? 10.180 4.068 -0.476 1.00 96.38 82 VAL A N 1
ATOM 646 C CA . VAL A 1 82 ? 10.654 2.825 -1.110 1.00 96.38 82 VAL A CA 1
ATOM 647 C C . VAL A 1 82 ? 10.955 2.960 -2.597 1.00 96.38 82 VAL A C 1
ATOM 649 O O . VAL A 1 82 ? 11.762 2.191 -3.121 1.00 96.38 82 VAL A O 1
ATOM 652 N N . THR A 1 83 ? 10.304 3.885 -3.311 1.00 96.25 83 THR A N 1
ATOM 653 C CA . THR A 1 83 ? 10.334 3.877 -4.787 1.00 96.25 83 THR A CA 1
ATOM 654 C C . THR A 1 83 ? 11.694 4.232 -5.373 1.00 96.25 83 THR A C 1
ATOM 656 O O . THR A 1 83 ? 12.014 3.758 -6.464 1.00 96.25 83 THR A O 1
ATOM 659 N N . GLU A 1 84 ? 12.522 4.969 -4.635 1.00 95.31 84 GLU A N 1
ATOM 660 C CA . GLU A 1 84 ? 13.885 5.332 -5.036 1.00 95.31 84 GLU A CA 1
ATOM 661 C C . GLU A 1 84 ? 14.801 4.106 -5.197 1.00 95.31 84 GLU A C 1
ATOM 663 O O . GLU A 1 84 ? 15.679 4.087 -6.061 1.00 95.31 84 GLU A O 1
ATOM 668 N N . TYR A 1 85 ? 14.562 3.043 -4.422 1.00 96.62 85 TYR A N 1
ATOM 669 C CA . TYR A 1 85 ? 15.387 1.830 -4.424 1.00 96.62 85 TYR A CA 1
ATOM 670 C C . TYR A 1 85 ? 14.974 0.811 -5.496 1.00 96.62 85 TYR A C 1
ATOM 672 O O . TYR A 1 85 ? 15.785 -0.004 -5.948 1.00 96.62 85 TYR A O 1
ATOM 680 N N . LEU A 1 86 ? 13.711 0.843 -5.930 1.00 96.56 86 LEU A N 1
ATOM 681 C CA . LEU A 1 86 ? 13.122 -0.199 -6.775 1.00 96.56 86 LEU A CA 1
ATOM 682 C C . LEU A 1 86 ? 13.802 -0.391 -8.139 1.00 96.56 86 LEU A C 1
ATOM 684 O O . LEU A 1 86 ? 13.949 -1.548 -8.535 1.00 96.56 86 LEU A O 1
ATOM 688 N N . PRO A 1 87 ? 14.244 0.652 -8.874 1.00 97.00 87 PRO A N 1
ATOM 689 C CA . PRO A 1 87 ? 14.847 0.452 -10.189 1.00 97.00 87 PRO A CA 1
ATOM 690 C C . PRO A 1 87 ? 16.071 -0.464 -10.147 1.00 97.00 87 PRO A C 1
ATOM 692 O O . PRO A 1 87 ? 16.192 -1.373 -10.969 1.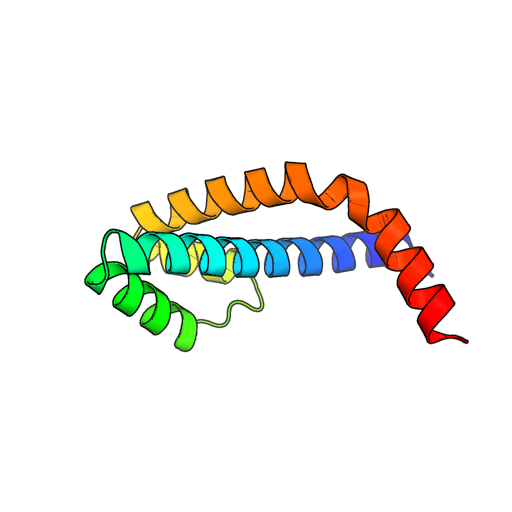00 97.00 87 PRO A O 1
ATOM 695 N N . GLU A 1 88 ? 16.963 -0.255 -9.178 1.00 97.81 88 GLU A N 1
ATOM 696 C CA . GLU A 1 88 ? 18.179 -1.057 -9.061 1.00 97.81 88 GLU A CA 1
ATOM 697 C C . GLU A 1 88 ? 17.899 -2.441 -8.478 1.00 97.81 88 GLU A C 1
ATOM 699 O O . GLU A 1 88 ? 18.403 -3.441 -8.993 1.00 97.81 88 GLU A O 1
ATOM 704 N N . MET A 1 89 ? 17.025 -2.528 -7.472 1.00 97.81 89 MET A N 1
ATOM 705 C CA . MET A 1 89 ? 16.619 -3.813 -6.898 1.00 97.81 89 MET A CA 1
ATOM 706 C C . MET 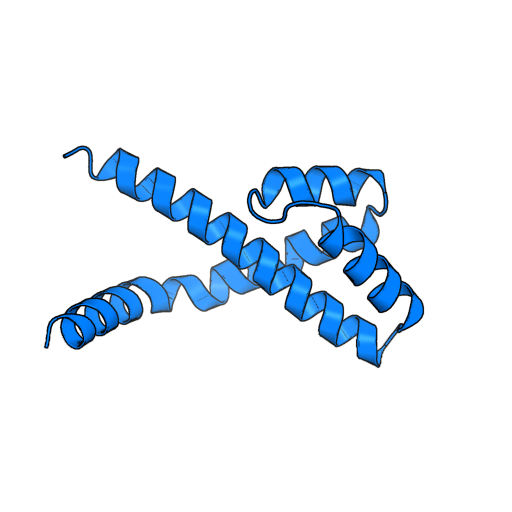A 1 89 ? 15.967 -4.725 -7.944 1.00 97.81 89 MET A C 1
ATOM 708 O O . MET A 1 89 ? 16.278 -5.910 -8.004 1.00 97.81 89 MET A O 1
ATOM 712 N N . VAL A 1 90 ? 15.104 -4.186 -8.810 1.00 97.50 90 VAL A N 1
ATOM 713 C CA . VAL A 1 90 ? 14.443 -4.969 -9.865 1.00 97.50 90 VAL A CA 1
ATOM 714 C C . VAL A 1 90 ? 15.450 -5.438 -10.916 1.00 97.50 90 VAL A C 1
ATOM 716 O O . VAL A 1 90 ? 15.438 -6.611 -11.288 1.00 97.50 90 VAL A O 1
ATOM 719 N N . ARG A 1 91 ? 16.345 -4.556 -11.385 1.00 98.00 91 ARG A N 1
ATOM 720 C CA . ARG A 1 91 ? 17.364 -4.924 -12.384 1.00 98.00 91 ARG A CA 1
ATOM 721 C C . ARG A 1 91 ? 18.302 -6.010 -11.868 1.00 98.00 91 ARG A C 1
ATOM 723 O O . ARG A 1 91 ? 18.501 -7.010 -12.555 1.00 98.00 91 ARG A O 1
ATOM 730 N N . SER A 1 92 ? 18.848 -5.819 -10.670 1.00 98.00 92 SER A N 1
ATOM 731 C CA . SER A 1 92 ? 19.775 -6.769 -10.047 1.00 98.00 92 SER A CA 1
ATOM 732 C C . SER A 1 92 ? 19.104 -8.108 -9.734 1.00 98.00 92 SER A C 1
ATOM 734 O O . SER A 1 92 ? 19.685 -9.150 -10.028 1.00 98.00 92 SER A O 1
ATOM 736 N N . ALA A 1 93 ? 17.860 -8.108 -9.240 1.00 97.88 93 ALA A N 1
ATOM 737 C CA . ALA A 1 93 ? 17.109 -9.338 -8.990 1.00 97.88 93 ALA A CA 1
ATOM 738 C C . ALA A 1 93 ? 16.839 -10.138 -10.275 1.00 97.88 93 ALA A C 1
ATOM 740 O O . ALA A 1 93 ? 17.020 -11.353 -10.283 1.00 97.88 93 ALA A O 1
ATOM 741 N N . ILE A 1 94 ? 16.447 -9.477 -11.372 1.00 98.12 94 ILE A N 1
ATOM 742 C CA . ILE A 1 94 ? 16.234 -10.151 -12.665 1.00 98.12 94 ILE A CA 1
ATOM 743 C C . ILE A 1 94 ? 17.556 -10.686 -13.220 1.00 98.12 94 ILE A C 1
ATOM 745 O O . ILE A 1 94 ? 17.602 -11.816 -13.696 1.00 98.12 94 ILE A O 1
ATOM 749 N N . ALA A 1 95 ? 18.636 -9.900 -13.145 1.00 98.00 95 ALA A N 1
ATOM 750 C CA . ALA A 1 95 ? 19.955 -10.349 -13.580 1.00 98.00 95 ALA A CA 1
ATOM 751 C C . ALA A 1 95 ? 20.401 -11.595 -12.803 1.00 98.00 95 ALA A C 1
ATOM 753 O O . ALA A 1 95 ? 20.813 -12.572 -13.418 1.00 98.00 95 ALA A O 1
ATOM 754 N N . GLN A 1 96 ? 20.245 -11.588 -11.476 1.00 97.38 96 GLN A N 1
ATOM 755 C CA . GLN A 1 96 ? 20.583 -12.720 -10.617 1.00 97.38 96 GLN A CA 1
ATOM 756 C C . GLN A 1 96 ? 19.692 -13.943 -10.865 1.00 97.38 96 GLN A C 1
ATOM 758 O O . GLN A 1 96 ? 20.185 -15.061 -10.786 1.00 97.38 96 GLN A O 1
ATOM 763 N N . GLY A 1 97 ? 18.402 -13.751 -11.156 1.00 97.19 97 GLY A N 1
ATOM 764 C CA . GLY A 1 97 ? 17.471 -14.845 -11.454 1.00 97.19 97 GLY A CA 1
ATOM 765 C C . GLY A 1 97 ? 17.677 -15.500 -12.825 1.00 97.19 97 GLY A C 1
ATOM 766 O O . GLY A 1 97 ? 17.143 -16.580 -13.061 1.00 97.19 97 GLY A O 1
ATOM 767 N N . ASN A 1 98 ? 18.436 -14.859 -13.718 1.00 96.50 98 ASN A N 1
ATOM 768 C CA . ASN A 1 98 ? 18.805 -15.398 -15.028 1.00 96.50 98 ASN A CA 1
ATOM 769 C C . ASN A 1 98 ? 20.141 -16.171 -15.019 1.00 96.50 98 ASN A C 1
ATOM 771 O O . ASN A 1 98 ? 20.509 -16.719 -16.060 1.00 96.50 98 ASN A O 1
ATOM 775 N N . ILE A 1 99 ? 20.870 -16.167 -13.893 1.00 88.19 99 ILE A N 1
ATOM 776 C CA . ILE A 1 99 ? 22.103 -16.944 -13.661 1.00 88.19 99 ILE A CA 1
ATOM 777 C C . ILE A 1 99 ? 21.722 -18.276 -13.019 1.00 88.19 99 ILE A C 1
ATOM 779 O O . ILE A 1 99 ? 22.223 -19.313 -13.505 1.00 88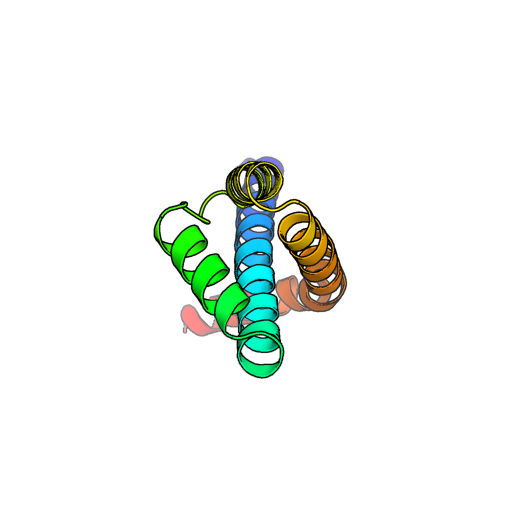.19 99 ILE A O 1
#

Radius of gyration: 15.75 Å; chains: 1; bounding box: 40×25×48 Å

InterPro domains:
  IPR003435 Chaperonin-like RbcX [PF02341] (1-99)
  IPR003435 Chaperonin-like RbcX [PTHR33791] (6-88)
  IPR038052 Chaperonin-like R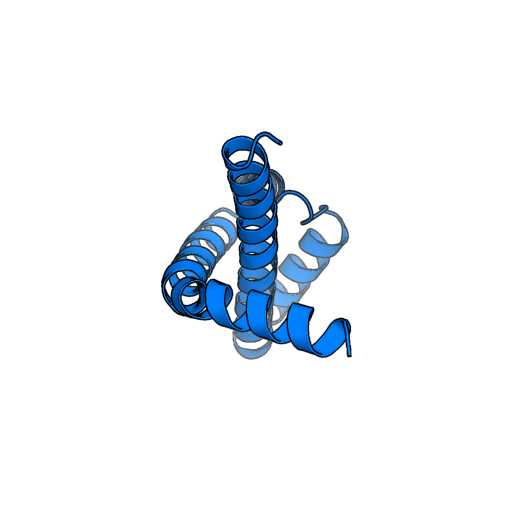bcX superfamily [G3DSA:1.10.1200.210] (1-99)
  IPR038052 Chaperonin-like RbcX superfamily [SSF158615] (2-99)